Protein AF-A0A6B3ELW9-F1 (afdb_monomer_lite)

Structure (mmCIF, N/CA/C/O backbone):
data_AF-A0A6B3ELW9-F1
#
_entry.id   AF-A0A6B3ELW9-F1
#
loop_
_atom_site.group_PDB
_atom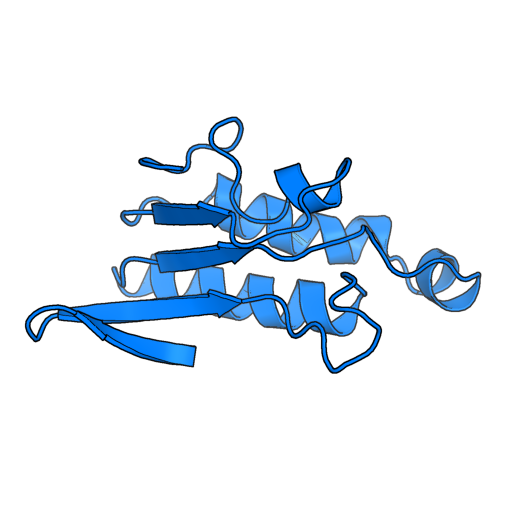_site.id
_atom_site.type_symbol
_atom_site.label_atom_id
_atom_site.label_alt_id
_atom_site.label_comp_id
_atom_site.label_asym_id
_atom_site.label_entity_id
_atom_site.label_seq_id
_atom_site.pdbx_PDB_ins_code
_atom_site.Cartn_x
_atom_site.Cartn_y
_atom_site.Cartn_z
_atom_site.occupancy
_atom_site.B_iso_or_equiv
_atom_site.auth_seq_id
_atom_site.auth_comp_id
_atom_site.auth_asym_id
_atom_site.auth_atom_id
_atom_site.pdbx_PDB_model_num
ATOM 1 N N . ALA A 1 1 ? -8.790 -5.563 0.815 1.00 96.19 1 ALA A N 1
ATOM 2 C CA . ALA A 1 1 ? -9.893 -6.512 1.103 1.00 96.19 1 ALA A CA 1
ATOM 3 C C . ALA A 1 1 ? -10.516 -6.145 2.442 1.00 96.19 1 ALA A C 1
ATOM 5 O O . ALA A 1 1 ? -9.832 -5.513 3.229 1.00 96.19 1 ALA A O 1
ATOM 6 N N . LEU A 1 2 ? -11.773 -6.503 2.710 1.00 98.25 2 LEU A N 1
ATOM 7 C CA . LEU A 1 2 ? -12.382 -6.281 4.028 1.00 98.25 2 LEU A CA 1
ATOM 8 C C . LEU A 1 2 ? -12.293 -7.556 4.870 1.00 98.25 2 LEU A C 1
ATOM 10 O O . LEU A 1 2 ? -12.479 -8.654 4.347 1.00 98.25 2 LEU A O 1
ATOM 14 N N . ALA A 1 3 ? -12.015 -7.397 6.158 1.00 98.38 3 ALA A N 1
ATOM 15 C CA . ALA A 1 3 ? -11.974 -8.468 7.145 1.00 98.38 3 ALA A CA 1
ATOM 16 C C . ALA A 1 3 ? -12.600 -7.991 8.465 1.00 98.38 3 ALA A C 1
ATOM 18 O O . ALA A 1 3 ? -13.144 -6.886 8.541 1.00 98.38 3 ALA A O 1
ATOM 19 N N . ARG A 1 4 ? -12.540 -8.831 9.504 1.00 98.31 4 ARG A N 1
ATOM 20 C CA . ARG A 1 4 ? -12.872 -8.426 10.870 1.00 98.31 4 ARG A CA 1
ATOM 21 C C . ARG A 1 4 ? -11.778 -8.822 11.850 1.00 98.31 4 ARG A C 1
ATOM 23 O O . ARG A 1 4 ? -11.275 -9.940 11.768 1.00 98.31 4 ARG A O 1
ATOM 30 N N . LEU A 1 5 ? -11.473 -7.930 12.785 1.00 97.00 5 LEU A N 1
ATOM 31 C CA . LEU A 1 5 ? -10.660 -8.203 13.969 1.00 97.00 5 LEU A CA 1
ATOM 32 C C . LEU A 1 5 ? -11.524 -7.919 15.192 1.00 97.00 5 LEU A C 1
ATOM 34 O O . LEU A 1 5 ? -12.087 -6.835 15.300 1.00 97.00 5 LEU A O 1
ATOM 38 N N . ASP A 1 6 ? -11.688 -8.918 16.057 1.00 96.94 6 ASP A N 1
ATOM 39 C CA . ASP A 1 6 ? -12.548 -8.833 17.248 1.00 96.94 6 ASP A CA 1
ATOM 40 C C . ASP A 1 6 ? -13.962 -8.275 16.956 1.00 96.94 6 ASP A C 1
ATOM 42 O O . ASP A 1 6 ? -14.493 -7.394 17.625 1.00 96.94 6 ASP A O 1
ATOM 46 N N . GLY A 1 7 ? -14.561 -8.730 15.851 1.00 96.56 7 GLY A N 1
ATOM 47 C CA . GLY A 1 7 ? -15.882 -8.275 15.401 1.00 96.56 7 GLY A CA 1
ATOM 48 C C . GLY A 1 7 ? -15.918 -6.902 14.709 1.00 96.56 7 GLY A C 1
ATOM 49 O O . GLY A 1 7 ? -16.906 -6.614 14.032 1.00 96.56 7 GLY A O 1
ATOM 50 N N . GLN A 1 8 ? -14.853 -6.098 14.779 1.00 97.25 8 GLN A N 1
ATOM 51 C CA . GLN A 1 8 ? -14.741 -4.799 14.103 1.00 97.25 8 GLN A CA 1
ATOM 52 C C . GLN A 1 8 ? -14.286 -4.960 12.654 1.00 97.25 8 GLN A C 1
ATOM 54 O O . GLN A 1 8 ? -13.407 -5.769 12.364 1.00 97.25 8 GLN A O 1
ATOM 59 N N . VAL A 1 9 ? -14.879 -4.202 11.728 1.00 98.50 9 VAL A N 1
ATOM 60 C CA . VAL A 1 9 ? -14.494 -4.228 10.306 1.00 98.50 9 VAL A CA 1
ATOM 61 C C . VAL A 1 9 ? -13.127 -3.577 10.130 1.00 98.50 9 VAL A C 1
ATOM 63 O O . VAL A 1 9 ? -12.899 -2.490 10.648 1.00 98.50 9 VAL A O 1
ATOM 66 N N . VAL A 1 10 ? -12.246 -4.217 9.361 1.00 98.56 10 VAL A N 1
ATOM 67 C CA . VAL A 1 10 ? -10.925 -3.676 9.014 1.00 98.56 10 VAL A CA 1
ATOM 68 C C . VAL A 1 10 ? -10.652 -3.788 7.517 1.00 98.56 10 VAL A C 1
ATOM 70 O O . VAL A 1 10 ? -11.059 -4.751 6.855 1.00 98.56 10 VAL A O 1
ATOM 73 N N . GLY A 1 11 ? -9.950 -2.798 6.976 1.00 98.75 11 GLY A N 1
ATOM 74 C CA . GLY A 1 11 ? -9.403 -2.808 5.629 1.00 98.75 11 GLY A CA 1
ATOM 75 C C . GLY A 1 11 ? -8.021 -3.446 5.620 1.00 98.75 11 GLY A C 1
ATOM 76 O O . GLY A 1 11 ? -7.154 -3.054 6.383 1.00 98.75 11 GLY A O 1
ATOM 77 N N . ILE A 1 12 ? -7.798 -4.420 4.743 1.00 98.75 12 ILE A N 1
ATOM 78 C CA . ILE A 1 12 ? -6.497 -5.065 4.544 1.00 98.75 12 ILE A CA 1
ATOM 79 C C . ILE A 1 12 ? -5.908 -4.628 3.205 1.00 98.75 12 ILE A C 1
ATOM 81 O O . ILE A 1 12 ? -6.514 -4.881 2.153 1.00 98.75 12 ILE A O 1
ATOM 85 N N . VAL A 1 13 ? -4.713 -4.043 3.233 1.00 98.75 13 VAL A N 1
ATOM 86 C CA . VAL A 1 13 ? -3.883 -3.795 2.047 1.00 98.75 13 VAL A CA 1
ATOM 87 C C . VAL A 1 13 ? -2.629 -4.649 2.167 1.00 98.75 13 VAL A C 1
ATOM 89 O O . VAL A 1 13 ? -1.960 -4.625 3.189 1.00 98.75 13 VAL A O 1
ATOM 92 N N . ALA A 1 14 ? -2.316 -5.445 1.148 1.00 98.69 14 ALA A N 1
ATOM 93 C CA . ALA A 1 14 ? -1.194 -6.375 1.215 1.00 98.69 14 ALA A CA 1
ATOM 94 C C . ALA A 1 14 ? -0.513 -6.520 -0.142 1.00 98.69 14 ALA A C 1
ATOM 96 O O . ALA A 1 14 ? -1.190 -6.600 -1.173 1.00 98.69 14 ALA A O 1
ATOM 97 N N . ASN A 1 15 ? 0.817 -6.609 -0.137 1.00 98.62 15 ASN A N 1
ATOM 98 C CA . ASN A 1 15 ? 1.557 -7.052 -1.316 1.00 98.62 15 ASN A CA 1
ATOM 99 C C . ASN A 1 15 ? 1.311 -8.554 -1.535 1.00 98.62 15 ASN A C 1
ATOM 101 O O . ASN A 1 15 ? 1.162 -9.309 -0.576 1.00 98.62 15 ASN A O 1
ATOM 105 N N . GLN A 1 16 ? 1.283 -9.000 -2.793 1.00 98.31 16 GLN A N 1
ATOM 106 C CA . GLN A 1 16 ? 1.150 -10.416 -3.147 1.00 98.31 16 GLN A CA 1
ATOM 107 C C . GLN A 1 16 ? 2.456 -10.908 -3.786 1.00 98.31 16 GLN A C 1
ATOM 109 O O . GLN A 1 16 ? 2.635 -10.747 -4.991 1.00 98.31 16 GLN A O 1
ATOM 114 N N . PRO A 1 17 ? 3.381 -11.518 -3.022 1.00 97.94 17 PRO A N 1
ATOM 115 C CA . PRO A 1 17 ? 4.684 -11.931 -3.541 1.00 97.94 17 PRO A CA 1
ATOM 116 C C . PRO A 1 17 ? 4.608 -12.985 -4.650 1.00 97.94 17 PRO A C 1
ATOM 118 O O . PRO A 1 17 ? 5.554 -13.111 -5.422 1.00 97.94 17 PRO A O 1
ATOM 121 N N . GLN A 1 18 ? 3.501 -13.731 -4.750 1.00 98.12 18 GLN A N 1
ATOM 122 C CA . GLN A 1 18 ? 3.280 -14.713 -5.817 1.00 98.12 18 GLN A CA 1
ATOM 123 C C . GLN A 1 18 ? 2.912 -14.069 -7.168 1.00 98.12 18 GLN A C 1
ATOM 125 O O . GLN A 1 18 ? 2.917 -14.757 -8.184 1.00 98.12 18 GLN A O 1
ATOM 130 N N . ALA A 1 19 ? 2.626 -12.761 -7.205 1.00 97.50 19 ALA A N 1
ATOM 131 C CA . ALA A 1 19 ? 2.321 -12.007 -8.419 1.00 97.50 19 ALA A CA 1
ATOM 132 C C . ALA A 1 19 ? 3.337 -10.870 -8.598 1.00 97.50 19 ALA A C 1
ATOM 134 O O . ALA A 1 19 ? 3.445 -9.988 -7.748 1.00 97.50 19 ALA A O 1
ATOM 135 N N . LEU A 1 20 ? 4.117 -10.910 -9.685 1.00 96.69 20 LEU A N 1
ATOM 136 C CA . LEU A 1 20 ? 5.167 -9.921 -9.992 1.00 96.69 20 LEU A CA 1
ATOM 137 C C . LEU A 1 20 ? 6.106 -9.630 -8.798 1.00 96.69 20 LEU A C 1
ATOM 139 O O . LEU A 1 20 ? 6.556 -8.507 -8.594 1.00 96.69 20 LEU A O 1
ATOM 143 N N . ALA A 1 21 ? 6.378 -10.639 -7.965 1.00 97.19 21 ALA A N 1
ATOM 144 C CA . ALA A 1 21 ? 7.183 -10.521 -6.748 1.00 97.19 21 ALA A CA 1
ATOM 145 C C . ALA A 1 21 ? 6.682 -9.489 -5.708 1.00 97.19 21 ALA A C 1
ATOM 147 O O . ALA A 1 21 ? 7.439 -9.151 -4.791 1.00 97.19 21 ALA A O 1
ATOM 148 N N . GLY A 1 22 ? 5.434 -9.017 -5.801 1.00 97.56 22 GLY A N 1
ATOM 149 C CA . GLY A 1 22 ? 4.848 -8.045 -4.874 1.00 97.56 22 GLY A CA 1
ATOM 150 C C . GLY A 1 22 ? 5.276 -6.592 -5.106 1.00 97.56 22 GLY A C 1
ATOM 151 O O . GLY A 1 22 ? 5.184 -5.794 -4.176 1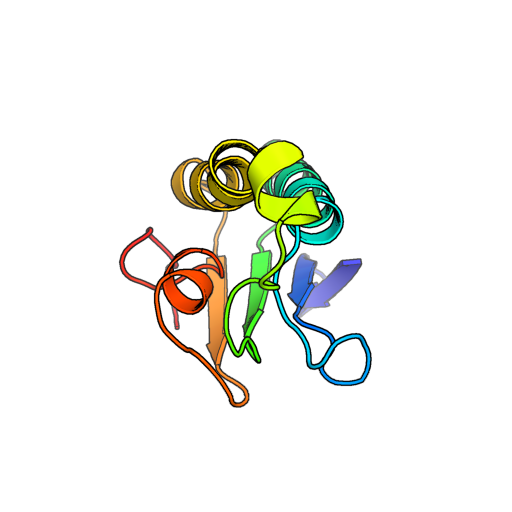.00 97.56 22 GLY A O 1
ATOM 152 N N . VAL A 1 23 ? 5.776 -6.251 -6.301 1.00 98.31 23 VAL A N 1
ATOM 153 C CA . VAL A 1 23 ? 6.093 -4.861 -6.690 1.00 98.31 23 VAL A CA 1
ATOM 154 C C . VAL A 1 23 ? 4.848 -3.967 -6.701 1.00 98.31 23 VAL A C 1
ATOM 156 O O . VAL A 1 23 ? 3.725 -4.448 -6.844 1.00 98.31 23 VAL A O 1
ATOM 159 N N . LEU A 1 24 ? 5.058 -2.655 -6.592 1.00 98.44 24 LEU A N 1
ATOM 160 C CA . LEU A 1 24 ? 4.040 -1.655 -6.911 1.00 98.44 24 LEU A CA 1
ATOM 161 C C . LEU A 1 24 ? 4.122 -1.260 -8.387 1.00 98.44 24 LEU A C 1
ATOM 163 O O . LEU A 1 24 ? 5.187 -0.904 -8.881 1.00 98.44 24 LEU A O 1
ATOM 167 N N . ASP A 1 25 ? 2.995 -1.267 -9.079 1.00 98.00 25 ASP A N 1
ATOM 168 C CA . ASP A 1 25 ? 2.840 -0.722 -10.428 1.00 98.00 25 ASP A CA 1
ATOM 169 C C . ASP A 1 25 ? 1.698 0.310 -10.449 1.00 98.00 25 ASP A C 1
ATOM 171 O O . ASP A 1 25 ? 1.118 0.638 -9.403 1.00 98.00 25 ASP A O 1
ATOM 175 N N . ILE A 1 26 ? 1.396 0.875 -11.620 1.00 98.38 26 ILE A N 1
ATOM 176 C CA . ILE A 1 26 ? 0.308 1.854 -11.782 1.00 98.38 26 ILE A CA 1
ATOM 177 C C . ILE A 1 26 ? -1.019 1.284 -11.264 1.00 98.38 26 ILE A C 1
ATOM 179 O O . ILE A 1 26 ? -1.680 1.917 -10.437 1.00 98.38 26 ILE A O 1
ATOM 183 N N . GLU A 1 27 ? -1.398 0.086 -11.710 1.00 98.25 27 GLU A N 1
ATOM 184 C CA . GLU A 1 27 ? -2.706 -0.497 -11.405 1.00 98.25 27 GLU A CA 1
ATOM 185 C C . GLU A 1 27 ? -2.849 -0.836 -9.917 1.00 98.25 27 GLU A C 1
ATOM 187 O O . GLU A 1 27 ? -3.863 -0.503 -9.296 1.00 98.25 27 GLU A O 1
ATOM 192 N N . ALA A 1 28 ? -1.825 -1.441 -9.310 1.00 98.25 28 ALA A N 1
ATOM 193 C CA . ALA A 1 28 ? -1.809 -1.756 -7.889 1.00 98.25 28 ALA A CA 1
ATOM 194 C C . ALA A 1 28 ? -1.842 -0.484 -7.033 1.00 98.25 28 ALA A C 1
ATOM 196 O O . ALA A 1 28 ? -2.576 -0.444 -6.041 1.00 98.25 28 ALA A O 1
ATOM 197 N N . SER A 1 29 ? -1.112 0.564 -7.436 1.00 98.44 29 SER A N 1
ATOM 198 C CA . SER A 1 29 ? -1.097 1.852 -6.733 1.00 98.44 29 SER A CA 1
ATOM 199 C C . SER A 1 29 ? -2.478 2.504 -6.737 1.00 98.44 29 SER A C 1
ATOM 201 O O . SER A 1 29 ? -2.974 2.906 -5.688 1.00 98.44 29 SER A O 1
ATOM 203 N N . GLU A 1 30 ? -3.146 2.571 -7.890 1.00 98.44 30 GLU A N 1
ATOM 204 C CA . GLU A 1 30 ? -4.484 3.165 -7.990 1.00 98.44 30 GLU A CA 1
ATOM 205 C C . GLU A 1 30 ? -5.558 2.350 -7.275 1.00 98.44 30 GLU A C 1
ATOM 207 O O . GLU A 1 30 ? -6.434 2.912 -6.607 1.00 98.44 30 GLU A O 1
ATOM 212 N N . LYS A 1 31 ? -5.483 1.022 -7.398 1.00 98.62 31 LYS A N 1
ATOM 213 C CA . LYS A 1 31 ? -6.378 0.091 -6.713 1.00 98.62 31 LYS A CA 1
ATOM 214 C C . LYS A 1 31 ? -6.284 0.263 -5.202 1.00 98.62 31 LYS A C 1
ATOM 216 O O . LYS A 1 31 ? -7.313 0.400 -4.540 1.00 98.62 31 LYS A O 1
ATOM 221 N 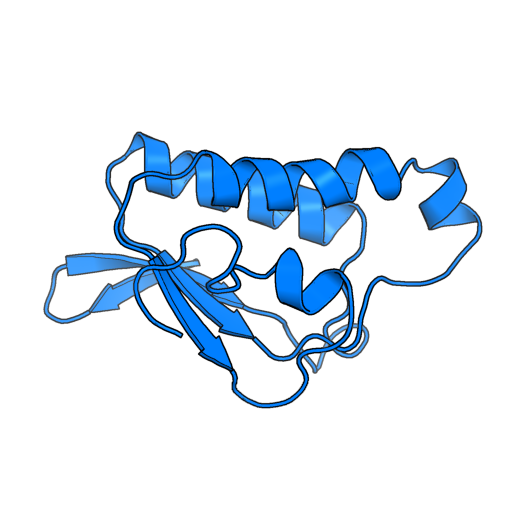N . ALA A 1 32 ? -5.068 0.251 -4.660 1.00 98.62 32 ALA A N 1
ATOM 222 C CA . ALA A 1 32 ? -4.851 0.420 -3.232 1.00 98.62 32 ALA A CA 1
ATOM 223 C C . ALA A 1 32 ? -5.242 1.833 -2.777 1.00 98.62 32 ALA A C 1
ATOM 225 O O . ALA A 1 32 ? -5.947 1.955 -1.782 1.00 98.62 32 ALA A O 1
ATOM 226 N N . ALA A 1 33 ? -4.899 2.879 -3.538 1.00 98.69 33 ALA A N 1
ATOM 227 C CA . ALA A 1 33 ? -5.209 4.264 -3.179 1.00 98.69 33 ALA A CA 1
ATOM 228 C C . ALA A 1 33 ? -6.716 4.487 -3.000 1.00 98.69 33 ALA A C 1
ATOM 230 O O . ALA A 1 33 ? -7.153 5.023 -1.984 1.00 98.69 33 ALA A O 1
ATOM 231 N N . ARG A 1 34 ? -7.529 4.016 -3.955 1.00 98.62 34 ARG A N 1
ATOM 232 C CA . ARG A 1 34 ? -8.995 4.113 -3.863 1.00 98.62 34 ARG A CA 1
ATOM 233 C C . ARG A 1 34 ? -9.563 3.289 -2.712 1.00 98.62 34 ARG A C 1
ATOM 235 O O . ARG A 1 34 ? -10.531 3.710 -2.088 1.00 98.62 34 ARG A O 1
ATOM 242 N N . PHE A 1 35 ? -8.981 2.122 -2.433 1.00 98.81 35 PHE A N 1
ATOM 243 C CA . PHE A 1 35 ? -9.408 1.291 -1.311 1.00 98.81 35 PHE A CA 1
ATOM 244 C C . PHE A 1 35 ? -9.105 1.958 0.037 1.00 98.81 35 PHE A C 1
ATOM 246 O O . PHE A 1 35 ? -9.987 2.005 0.886 1.00 98.81 35 PHE A O 1
ATOM 253 N N . VAL A 1 36 ? -7.910 2.533 0.204 1.00 98.75 36 VAL A N 1
ATOM 254 C CA . VAL A 1 36 ? -7.517 3.292 1.403 1.00 98.75 36 VAL A CA 1
ATOM 255 C C . VAL A 1 36 ? -8.446 4.486 1.614 1.00 98.75 36 VAL A C 1
ATOM 257 O O . VAL A 1 36 ? -8.999 4.634 2.696 1.00 98.75 36 VAL A O 1
ATOM 260 N N . GLN A 1 37 ? -8.699 5.279 0.568 1.00 98.69 37 GLN A N 1
ATOM 261 C CA . GLN A 1 37 ? -9.633 6.410 0.636 1.00 98.69 37 GLN A CA 1
ATOM 262 C C . GLN A 1 37 ? -11.054 5.980 1.011 1.00 98.69 37 GLN A C 1
ATOM 264 O O . GLN A 1 37 ? -11.732 6.682 1.753 1.00 98.69 37 GLN A O 1
ATOM 269 N N . MET A 1 38 ? -11.515 4.829 0.510 1.00 98.69 38 MET A N 1
ATOM 270 C CA . MET A 1 38 ? -12.815 4.276 0.888 1.00 98.69 38 MET A CA 1
ATOM 271 C C . MET A 1 38 ? -12.835 3.872 2.364 1.00 98.69 38 MET A C 1
ATOM 273 O O . MET A 1 38 ? -13.765 4.244 3.073 1.00 98.69 38 MET A O 1
ATOM 277 N N . CYS A 1 39 ? -11.815 3.155 2.842 1.00 98.75 39 CYS A N 1
ATOM 278 C CA . CYS A 1 39 ? -11.719 2.786 4.251 1.00 98.75 39 CYS A CA 1
ATOM 279 C C . CYS A 1 39 ? -11.712 4.022 5.157 1.00 98.75 39 CYS A C 1
ATOM 281 O O . CYS A 1 39 ? -12.496 4.077 6.101 1.00 98.75 39 CYS A O 1
ATOM 283 N N . ASP A 1 40 ? -10.910 5.030 4.819 1.00 98.69 40 ASP A N 1
ATOM 284 C CA . ASP A 1 40 ? -10.838 6.285 5.565 1.00 98.69 40 ASP A CA 1
ATOM 285 C C . ASP A 1 40 ? -12.186 7.027 5.589 1.00 98.69 40 ASP A C 1
ATOM 287 O O . ASP A 1 40 ? -12.703 7.346 6.658 1.00 98.69 40 ASP A O 1
ATOM 291 N N . ALA A 1 41 ? -12.837 7.189 4.431 1.00 98.62 41 ALA A N 1
ATOM 292 C CA . ALA A 1 41 ? -14.124 7.883 4.317 1.00 98.62 41 ALA A CA 1
ATOM 293 C C . ALA A 1 41 ? -15.260 7.238 5.135 1.00 98.62 41 ALA A C 1
ATOM 295 O O . ALA A 1 41 ? -16.218 7.919 5.504 1.00 98.62 41 ALA A O 1
ATOM 296 N N . PHE A 1 42 ? -15.171 5.934 5.412 1.00 98.50 42 PHE A N 1
ATOM 297 C CA . PHE A 1 42 ? -16.163 5.189 6.189 1.00 98.50 42 PHE A CA 1
ATOM 298 C C . PHE A 1 42 ? -15.675 4.794 7.589 1.00 98.50 42 PHE A C 1
ATOM 300 O O . PHE A 1 42 ? -16.310 3.962 8.236 1.00 98.50 42 PHE A O 1
ATOM 307 N N . ASN A 1 43 ? -14.599 5.414 8.085 1.00 98.44 43 ASN A N 1
ATOM 308 C CA . ASN A 1 43 ? -14.034 5.173 9.416 1.00 98.44 43 ASN A CA 1
ATOM 309 C C . ASN A 1 43 ? -13.630 3.707 9.666 1.00 98.44 43 ASN A C 1
ATOM 311 O O . ASN A 1 43 ? -13.781 3.188 10.772 1.00 98.44 43 ASN A O 1
ATOM 315 N N . ILE A 1 44 ? -13.147 3.020 8.633 1.00 98.75 44 ILE A N 1
ATOM 316 C CA . ILE A 1 44 ? -12.681 1.635 8.711 1.00 98.75 44 ILE A CA 1
ATOM 317 C C . ILE A 1 44 ? -11.164 1.650 8.962 1.00 98.75 44 ILE A C 1
ATOM 319 O O . ILE A 1 44 ? -10.428 2.104 8.083 1.00 98.75 44 ILE A O 1
ATOM 323 N N . PRO A 1 45 ? -10.674 1.123 10.103 1.00 98.50 45 PRO A N 1
ATOM 324 C CA . PRO A 1 45 ? -9.244 0.986 10.371 1.00 98.50 45 PRO A CA 1
ATOM 325 C C . PRO A 1 45 ? -8.535 0.154 9.306 1.00 98.50 45 PRO A C 1
ATOM 327 O O . PRO A 1 45 ? -9.116 -0.787 8.754 1.00 98.50 45 PRO A O 1
ATOM 330 N N . ILE A 1 46 ? -7.267 0.461 9.047 1.00 98.69 46 ILE A N 1
ATOM 331 C CA . ILE A 1 46 ? -6.483 -0.186 7.993 1.00 98.69 46 ILE A CA 1
ATOM 332 C C . ILE A 1 46 ? -5.331 -0.975 8.613 1.00 98.69 46 ILE A C 1
ATOM 334 O O . ILE A 1 46 ? -4.607 -0.481 9.473 1.00 98.69 46 ILE A O 1
ATOM 338 N N . VAL A 1 47 ? -5.162 -2.212 8.151 1.00 98.62 47 VAL A N 1
ATOM 339 C CA . VAL A 1 47 ? -3.986 -3.038 8.414 1.00 98.62 47 VAL A CA 1
ATOM 340 C C . VAL A 1 47 ? -3.245 -3.269 7.102 1.00 98.62 47 VAL A C 1
ATOM 342 O O . VAL A 1 47 ? -3.784 -3.858 6.156 1.00 98.62 47 VAL A O 1
ATOM 345 N N . THR A 1 48 ? -1.997 -2.825 7.061 1.00 98.69 48 THR A N 1
ATOM 346 C CA . THR A 1 48 ? -1.119 -2.928 5.901 1.00 98.69 48 THR A CA 1
ATOM 347 C C . THR A 1 48 ? -0.102 -4.048 6.122 1.00 98.69 48 THR A C 1
ATOM 349 O O . THR A 1 48 ? 0.640 -4.042 7.097 1.00 98.69 48 THR A O 1
ATOM 352 N N . LEU A 1 49 ? -0.057 -5.036 5.225 1.00 98.56 49 LEU A N 1
ATOM 353 C CA . LEU A 1 49 ? 0.875 -6.168 5.279 1.00 98.56 49 LEU A CA 1
ATOM 354 C C . LEU A 1 49 ? 1.962 -6.000 4.212 1.00 98.56 49 LEU A C 1
ATOM 356 O O . LEU A 1 49 ? 1.693 -6.141 3.013 1.00 98.56 49 LEU A O 1
ATOM 360 N N . LEU A 1 50 ? 3.187 -5.704 4.643 1.00 98.44 50 LEU A N 1
ATOM 361 C CA . LEU A 1 50 ? 4.273 -5.319 3.747 1.00 98.44 50 LEU A CA 1
ATOM 362 C C . LEU A 1 50 ? 5.158 -6.520 3.372 1.00 98.44 50 LEU A C 1
ATOM 364 O O . LEU A 1 50 ? 5.781 -7.154 4.226 1.00 98.44 50 LEU A O 1
ATOM 368 N N . ASP A 1 51 ? 5.271 -6.778 2.069 1.00 98.50 51 ASP A N 1
ATOM 369 C CA . ASP A 1 51 ? 6.344 -7.576 1.455 1.00 98.50 51 ASP A CA 1
ATOM 370 C C . ASP A 1 51 ? 6.656 -7.021 0.056 1.00 98.50 51 ASP A C 1
ATOM 372 O O . ASP A 1 51 ? 6.385 -7.645 -0.976 1.00 98.50 51 ASP A O 1
ATOM 376 N N . VAL A 1 52 ? 7.188 -5.797 0.026 1.00 98.38 52 VAL A N 1
ATOM 377 C CA . VAL A 1 52 ? 7.377 -4.998 -1.186 1.00 98.38 52 VAL A CA 1
ATOM 378 C C . VAL A 1 52 ? 8.865 -4.833 -1.530 1.00 98.38 52 VAL A C 1
ATOM 380 O O . VAL A 1 52 ? 9.643 -4.320 -0.721 1.00 98.38 52 VAL A O 1
ATOM 383 N N . PRO A 1 53 ? 9.307 -5.257 -2.730 1.00 98.19 53 PRO A N 1
ATOM 384 C CA . PRO A 1 53 ? 10.688 -5.064 -3.167 1.00 98.19 53 PRO A CA 1
ATOM 385 C C . PRO A 1 53 ? 10.956 -3.677 -3.776 1.00 98.19 53 PRO A C 1
ATOM 387 O O . PRO A 1 53 ? 12.114 -3.297 -3.908 1.00 98.19 53 PRO A O 1
ATOM 390 N N . GLY A 1 54 ? 9.919 -2.945 -4.193 1.00 98.00 54 GLY A N 1
ATOM 391 C CA . GLY A 1 54 ? 10.053 -1.703 -4.954 1.00 98.00 54 GLY A CA 1
ATOM 392 C C . GLY A 1 54 ? 8.882 -1.471 -5.909 1.00 98.00 54 GLY A C 1
ATOM 393 O O . GLY A 1 54 ? 7.871 -2.174 -5.848 1.00 98.00 54 GLY A O 1
ATOM 394 N N . PHE A 1 55 ? 9.046 -0.498 -6.804 1.00 98.00 55 PHE A N 1
ATOM 395 C CA . PHE A 1 55 ? 8.161 -0.295 -7.951 1.00 98.00 55 PHE A CA 1
ATOM 396 C C . PHE A 1 55 ? 8.605 -1.147 -9.147 1.00 98.00 55 PHE A C 1
ATOM 398 O O . PHE A 1 55 ? 9.787 -1.473 -9.269 1.00 98.00 55 PHE A O 1
ATOM 405 N N . LEU A 1 56 ? 7.665 -1.510 -10.021 1.00 97.56 56 LEU A N 1
ATOM 406 C CA . LEU A 1 56 ? 7.941 -2.229 -11.260 1.00 97.56 56 LEU A CA 1
ATOM 407 C C 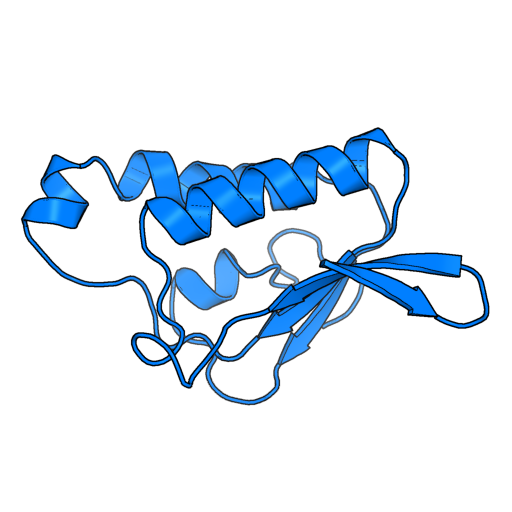. LEU A 1 56 ? 8.719 -1.314 -12.225 1.00 97.56 56 LEU A C 1
ATOM 409 O O . LEU A 1 56 ? 8.190 -0.273 -12.616 1.00 97.56 56 LEU A O 1
ATOM 413 N N . PRO A 1 57 ? 9.948 -1.671 -12.637 1.00 95.38 57 PRO A N 1
ATOM 414 C CA . PRO A 1 57 ? 10.677 -0.896 -13.631 1.00 95.38 57 PRO A CA 1
ATOM 415 C C . PRO A 1 57 ? 10.111 -1.135 -15.037 1.00 95.38 57 PRO A C 1
ATOM 417 O O . PRO A 1 57 ? 9.707 -2.248 -15.373 1.00 95.38 57 PRO A O 1
ATOM 420 N N . GLY A 1 58 ? 10.154 -0.114 -15.891 1.00 95.44 58 GLY A N 1
ATOM 421 C CA . GLY A 1 58 ? 9.838 -0.256 -17.312 1.00 95.44 58 GLY A CA 1
ATOM 422 C C . GLY A 1 58 ? 9.430 1.060 -17.964 1.00 95.44 58 GLY A C 1
ATOM 423 O O . GLY A 1 58 ? 8.785 1.893 -17.335 1.00 95.44 58 GLY A O 1
ATOM 424 N N . VAL A 1 59 ? 9.768 1.228 -19.245 1.00 97.19 59 VAL A N 1
ATOM 425 C CA . VAL A 1 59 ? 9.413 2.431 -20.024 1.00 97.19 59 VAL A CA 1
ATOM 426 C C . VAL A 1 59 ? 7.898 2.644 -20.054 1.00 97.19 59 VAL A C 1
ATOM 428 O O . VAL A 1 59 ? 7.438 3.775 -19.939 1.00 97.19 59 VAL A O 1
ATOM 431 N N . ASP A 1 60 ? 7.124 1.559 -20.120 1.00 96.44 60 ASP A N 1
ATOM 432 C CA . ASP A 1 60 ? 5.660 1.623 -20.110 1.00 96.44 60 ASP A CA 1
ATOM 433 C C . ASP A 1 60 ? 5.107 2.172 -18.786 1.00 96.44 60 ASP A C 1
ATOM 435 O O . ASP A 1 60 ? 4.125 2.909 -18.792 1.00 96.44 60 ASP A O 1
ATOM 439 N N . GLN A 1 61 ? 5.752 1.873 -17.651 1.00 97.56 61 GLN A N 1
ATOM 440 C CA . GLN A 1 61 ? 5.371 2.437 -16.350 1.00 97.56 61 GLN A CA 1
ATOM 441 C C . GLN A 1 61 ? 5.716 3.929 -16.285 1.00 97.56 61 GLN A C 1
ATOM 443 O O . GLN A 1 61 ? 4.896 4.738 -15.851 1.00 97.56 61 GLN A O 1
ATOM 448 N N . GLU A 1 62 ? 6.900 4.312 -16.762 1.00 97.44 62 GLU A N 1
ATOM 449 C CA . GLU A 1 62 ? 7.338 5.711 -16.781 1.00 97.44 62 GLU A CA 1
ATOM 450 C C . GLU A 1 62 ? 6.443 6.576 -17.680 1.00 97.44 62 GLU A C 1
ATOM 452 O O . GLU A 1 62 ? 5.882 7.575 -17.226 1.00 97.44 62 GLU A O 1
ATOM 457 N N . HIS A 1 63 ? 6.222 6.163 -18.932 1.00 97.00 63 HIS A N 1
ATOM 458 C CA . HIS A 1 63 ? 5.333 6.861 -19.868 1.00 97.00 63 HIS A CA 1
ATOM 459 C C . HIS A 1 63 ? 3.858 6.777 -19.461 1.00 97.00 63 HIS A C 1
ATOM 461 O O . HIS A 1 63 ? 3.100 7.714 -19.706 1.00 97.00 63 HIS A O 1
ATOM 467 N N . GLY A 1 64 ? 3.460 5.691 -18.795 1.00 96.56 64 GLY A N 1
ATOM 468 C CA . GLY A 1 64 ? 2.151 5.550 -18.161 1.00 96.56 64 GLY A CA 1
ATOM 469 C C . GLY A 1 64 ? 1.962 6.452 -16.938 1.00 96.56 64 GLY A C 1
ATOM 470 O O . GLY A 1 64 ? 0.856 6.543 -16.415 1.00 96.56 64 GLY A O 1
ATOM 471 N N . GLY A 1 65 ? 3.008 7.149 -16.482 1.00 96.75 65 GLY A N 1
ATOM 472 C CA . GLY A 1 65 ? 2.930 8.133 -15.409 1.00 96.75 65 GLY A CA 1
ATOM 473 C C . GLY A 1 65 ? 3.022 7.538 -14.006 1.00 96.75 65 GLY A C 1
ATOM 474 O O . GLY A 1 65 ? 2.380 8.061 -13.089 1.00 96.75 65 GLY A O 1
ATOM 475 N N . ILE A 1 66 ? 3.814 6.477 -13.805 1.00 97.62 66 ILE A N 1
ATOM 476 C CA . ILE A 1 66 ? 3.977 5.802 -12.505 1.00 97.62 66 ILE A CA 1
ATOM 477 C C . ILE A 1 66 ? 4.281 6.766 -11.355 1.00 97.62 66 ILE A C 1
ATOM 479 O O . ILE A 1 66 ? 3.780 6.566 -10.255 1.00 97.62 66 ILE A O 1
ATOM 483 N N . ILE A 1 67 ? 4.998 7.865 -11.601 1.00 96.94 67 ILE A N 1
ATOM 484 C CA . ILE A 1 67 ? 5.245 8.903 -10.590 1.00 96.94 67 ILE A CA 1
ATOM 485 C C . ILE A 1 67 ? 3.923 9.479 -10.058 1.00 96.94 67 ILE A C 1
ATOM 487 O O . ILE A 1 67 ? 3.699 9.527 -8.849 1.00 96.94 67 ILE A O 1
ATOM 491 N N . ARG A 1 68 ? 3.010 9.884 -10.950 1.00 97.12 68 ARG A N 1
ATOM 492 C CA . ARG A 1 68 ? 1.706 10.448 -10.570 1.00 97.12 68 ARG A CA 1
ATOM 493 C C . ARG A 1 68 ? 0.797 9.382 -9.968 1.00 97.12 68 ARG A C 1
ATOM 495 O O . ARG A 1 68 ? 0.092 9.671 -9.007 1.00 97.12 68 ARG A O 1
ATOM 502 N N . HIS A 1 69 ? 0.773 8.181 -10.541 1.00 96.88 69 HIS A N 1
ATOM 503 C CA . HIS A 1 69 ? -0.111 7.100 -10.098 1.00 96.88 69 HIS A CA 1
ATOM 504 C C . HIS A 1 69 ? 0.340 6.487 -8.765 1.00 96.88 69 HIS A C 1
ATOM 506 O O . HIS A 1 69 ? -0.481 6.335 -7.863 1.00 96.88 69 HIS A O 1
ATOM 512 N N . GLY A 1 70 ? 1.638 6.243 -8.591 1.00 95.69 70 GLY A N 1
ATOM 513 C CA . GLY A 1 70 ? 2.251 5.813 -7.334 1.00 95.69 70 GLY A CA 1
ATOM 514 C C . GLY A 1 70 ? 2.067 6.836 -6.212 1.00 95.69 70 GLY A C 1
ATOM 515 O O . GLY A 1 70 ? 1.705 6.470 -5.093 1.00 95.69 70 GLY A O 1
ATOM 516 N N . ALA A 1 71 ? 2.194 8.134 -6.519 1.00 97.75 71 ALA A N 1
ATOM 517 C CA . ALA A 1 71 ? 1.948 9.202 -5.549 1.00 97.75 71 ALA A CA 1
ATOM 518 C C . ALA A 1 71 ? 0.501 9.236 -5.021 1.00 97.75 71 ALA A C 1
ATOM 520 O O . ALA A 1 71 ? 0.280 9.736 -3.921 1.00 97.75 71 ALA A O 1
ATOM 521 N N . LYS A 1 72 ? -0.488 8.685 -5.745 1.00 98.31 72 LYS A N 1
ATOM 522 C CA . LYS A 1 72 ? -1.872 8.599 -5.240 1.00 98.31 72 LYS A CA 1
ATOM 523 C C . LYS A 1 72 ? -1.978 7.694 -4.018 1.00 98.31 72 LYS A C 1
ATOM 525 O O . LYS A 1 72 ? -2.745 8.015 -3.117 1.00 98.31 72 LYS A O 1
ATOM 530 N N . LEU A 1 73 ? -1.230 6.589 -3.981 1.00 98.44 73 LEU A N 1
ATOM 531 C CA . LEU A 1 73 ? -1.229 5.686 -2.829 1.00 98.44 73 LEU A CA 1
ATOM 532 C C . LEU A 1 73 ? -0.568 6.350 -1.620 1.00 98.44 73 LEU A C 1
ATOM 534 O O . LEU A 1 73 ? -1.133 6.329 -0.532 1.00 98.44 73 LEU A O 1
ATOM 538 N N . LEU A 1 74 ? 0.565 7.023 -1.838 1.00 98.31 74 LEU A N 1
ATOM 539 C CA . LEU A 1 74 ? 1.210 7.834 -0.805 1.00 98.31 74 LEU A CA 1
ATOM 540 C C . LEU A 1 74 ? 0.253 8.899 -0.259 1.00 98.31 74 LEU A C 1
ATOM 542 O O . LEU A 1 74 ? 0.082 9.013 0.948 1.00 98.31 74 LEU A O 1
ATOM 546 N N . TYR A 1 75 ? -0.408 9.645 -1.146 1.00 98.44 75 TYR A N 1
ATOM 547 C CA . TYR A 1 75 ? -1.386 10.656 -0.757 1.00 98.44 75 TYR A CA 1
ATOM 548 C C . TYR A 1 75 ? -2.557 10.051 0.024 1.00 98.44 75 TYR A C 1
ATOM 550 O O . TYR A 1 75 ? -2.968 10.622 1.026 1.00 98.44 75 TYR A O 1
ATOM 558 N N . ALA A 1 76 ? -3.075 8.896 -0.403 1.00 98.69 76 ALA A N 1
ATOM 559 C CA . ALA A 1 76 ? -4.173 8.220 0.278 1.00 98.69 76 ALA A CA 1
ATOM 560 C C . ALA A 1 76 ? -3.814 7.859 1.726 1.00 98.69 76 ALA A C 1
ATOM 562 O O . ALA A 1 76 ? -4.616 8.124 2.612 1.00 98.69 76 ALA A O 1
ATOM 563 N N . TYR A 1 77 ? -2.612 7.329 1.973 1.00 98.56 77 TYR A N 1
ATOM 564 C CA . TYR A 1 77 ? -2.151 7.051 3.335 1.00 98.56 77 TYR A CA 1
ATOM 565 C C . TYR A 1 77 ? -1.864 8.327 4.131 1.00 98.56 77 TYR A C 1
ATOM 567 O O . TYR A 1 77 ? -2.339 8.452 5.251 1.00 98.56 77 TYR A O 1
ATOM 575 N N . CYS A 1 78 ? -1.156 9.308 3.561 1.00 98.25 78 CYS A N 1
ATOM 576 C CA . CYS A 1 78 ? -0.871 10.570 4.256 1.00 98.25 78 CYS A CA 1
ATOM 577 C C . CYS A 1 78 ? -2.138 11.356 4.630 1.00 98.25 78 CYS A C 1
ATOM 579 O O . CYS A 1 78 ? -2.124 12.105 5.601 1.00 98.25 78 CYS A O 1
ATOM 581 N N . ASN A 1 79 ? -3.205 11.234 3.836 1.00 98.19 79 ASN A N 1
ATOM 582 C CA . ASN A 1 79 ? -4.476 11.905 4.087 1.00 98.19 79 ASN A CA 1
ATOM 583 C C . ASN A 1 79 ? -5.407 11.097 5.004 1.00 98.19 79 ASN A C 1
ATOM 585 O O . ASN A 1 79 ? -6.381 11.658 5.497 1.00 98.19 79 ASN A O 1
ATOM 589 N N . ALA A 1 80 ? -5.142 9.803 5.206 1.00 98.38 80 ALA A N 1
ATOM 590 C CA . ALA A 1 80 ? -5.976 8.955 6.041 1.00 98.38 80 ALA A CA 1
ATOM 591 C C . ALA A 1 80 ? -5.812 9.306 7.526 1.00 98.38 80 ALA A C 1
ATOM 593 O O . ALA A 1 80 ? -4.703 9.497 8.025 1.00 98.38 80 ALA A O 1
ATOM 594 N N . THR A 1 81 ? -6.941 9.357 8.227 1.00 98.31 81 THR A N 1
ATOM 595 C CA . THR A 1 81 ? -7.050 9.713 9.650 1.00 98.31 81 THR A CA 1
ATOM 596 C C . THR A 1 81 ? -7.606 8.581 10.511 1.00 98.31 81 THR A C 1
ATOM 598 O O . THR A 1 81 ? -7.573 8.665 11.738 1.00 98.31 81 THR A O 1
ATOM 601 N N . VAL A 1 82 ? -8.099 7.509 9.886 1.00 98.56 82 VAL A N 1
ATOM 602 C CA . VAL A 1 82 ? -8.439 6.258 10.575 1.00 98.56 82 VAL A CA 1
ATOM 603 C C . VAL A 1 82 ? -7.208 5.611 11.218 1.00 98.56 82 VAL A C 1
ATOM 605 O O . VAL A 1 82 ? -6.095 5.847 10.751 1.00 98.56 82 VAL A O 1
ATOM 608 N N . PRO A 1 83 ? -7.384 4.743 12.233 1.00 98.50 83 PRO A N 1
ATOM 609 C CA . PRO A 1 83 ? -6.271 3.988 12.794 1.00 98.50 83 PRO A CA 1
ATOM 610 C C . PRO A 1 83 ? -5.583 3.121 11.732 1.00 98.50 83 PRO A C 1
ATOM 612 O O . PRO A 1 83 ? -6.255 2.388 10.993 1.00 98.50 83 PRO A O 1
ATOM 615 N N . ARG A 1 84 ? -4.252 3.185 11.675 1.00 98.44 84 ARG A N 1
ATOM 616 C CA . ARG A 1 84 ? -3.406 2.483 10.703 1.00 98.44 84 ARG A CA 1
ATOM 617 C C . ARG A 1 84 ? -2.331 1.656 11.396 1.00 98.44 84 ARG A C 1
ATOM 619 O O . ARG A 1 84 ? -1.512 2.184 12.147 1.00 98.44 84 ARG A O 1
ATOM 626 N N . ILE A 1 85 ? -2.322 0.354 11.115 1.00 98.38 85 ILE A N 1
ATOM 627 C CA . ILE A 1 85 ? -1.308 -0.589 11.596 1.00 98.38 85 ILE A CA 1
ATOM 628 C C . ILE A 1 85 ? -0.568 -1.169 10.398 1.00 98.38 85 ILE A C 1
ATOM 630 O O . ILE A 1 85 ? -1.170 -1.811 9.540 1.00 98.38 85 ILE A O 1
ATOM 634 N N . SER A 1 86 ? 0.746 -1.032 10.398 1.00 98.12 86 SER A N 1
ATOM 635 C CA . SER A 1 86 ? 1.631 -1.651 9.423 1.00 98.12 86 SER A CA 1
ATOM 636 C C . SER A 1 86 ? 2.317 -2.864 10.025 1.00 98.12 86 SER A C 1
ATOM 638 O O . SER A 1 86 ? 2.689 -2.864 11.189 1.00 98.12 86 SER A O 1
ATOM 640 N N . LEU A 1 87 ? 2.466 -3.926 9.239 1.00 98.38 87 LEU A N 1
ATOM 641 C CA . LEU A 1 87 ? 3.182 -5.130 9.640 1.00 98.38 87 LEU A CA 1
ATOM 642 C C . LEU A 1 87 ? 4.136 -5.543 8.526 1.00 98.38 87 LEU A C 1
ATOM 644 O O . LEU A 1 87 ? 3.718 -5.994 7.455 1.00 98.38 87 LEU A O 1
ATOM 648 N N . ILE A 1 88 ? 5.434 -5.414 8.794 1.00 98.44 88 ILE A N 1
ATOM 649 C CA . ILE A 1 88 ? 6.478 -5.833 7.861 1.00 98.44 88 ILE A CA 1
ATOM 650 C C . ILE A 1 88 ? 6.672 -7.342 7.971 1.00 98.44 88 ILE A C 1
ATOM 652 O O . ILE A 1 88 ? 7.205 -7.846 8.955 1.00 98.44 88 ILE A O 1
ATOM 656 N N . LEU A 1 89 ? 6.253 -8.068 6.934 1.00 98.50 89 LEU A N 1
ATOM 657 C CA . LEU A 1 89 ? 6.383 -9.523 6.881 1.00 98.50 89 LEU A CA 1
ATOM 658 C C . LEU A 1 89 ? 7.755 -9.952 6.363 1.00 98.50 89 LEU A C 1
ATOM 660 O O . LEU A 1 89 ? 8.304 -10.955 6.817 1.00 98.50 89 LEU A O 1
ATOM 664 N N . ARG A 1 90 ? 8.293 -9.226 5.371 1.00 98.50 90 ARG A N 1
ATOM 665 C CA . ARG A 1 90 ? 9.587 -9.549 4.757 1.00 98.50 90 ARG A CA 1
ATOM 666 C C . ARG A 1 90 ? 10.254 -8.340 4.093 1.00 98.50 90 ARG A C 1
ATOM 668 O O . ARG A 1 90 ? 11.005 -7.635 4.755 1.00 98.50 90 ARG A O 1
ATOM 675 N N . LYS A 1 91 ? 10.056 -8.113 2.788 1.00 98.44 91 LYS A N 1
ATOM 676 C CA . LYS A 1 91 ? 10.754 -7.048 2.047 1.00 98.44 91 LYS A CA 1
ATOM 677 C C . LYS A 1 91 ? 10.110 -5.692 2.333 1.00 98.44 91 LYS A C 1
ATOM 679 O O . LYS A 1 91 ? 8.889 -5.556 2.285 1.00 98.44 91 LYS A O 1
ATOM 684 N N . ALA A 1 92 ? 10.945 -4.690 2.575 1.00 97.88 92 ALA A N 1
ATOM 685 C CA . ALA A 1 92 ? 10.533 -3.308 2.789 1.00 97.88 92 ALA A CA 1
ATOM 686 C C . ALA A 1 92 ? 11.637 -2.374 2.275 1.00 97.88 92 ALA A C 1
ATOM 688 O O . ALA A 1 92 ? 12.497 -1.932 3.035 1.00 97.88 92 ALA A O 1
ATOM 689 N N . TYR A 1 93 ? 11.658 -2.120 0.962 1.00 98.06 93 TYR A N 1
ATOM 690 C CA . TYR A 1 93 ? 12.751 -1.382 0.320 1.00 98.06 93 TYR A CA 1
ATOM 691 C C . TYR A 1 93 ? 12.320 -0.039 -0.282 1.00 98.06 93 TYR A C 1
ATOM 693 O O . TYR A 1 93 ? 11.288 0.074 -0.949 1.00 98.06 93 TYR A O 1
ATOM 701 N N . GLY A 1 94 ? 13.178 0.969 -0.098 1.00 97.00 94 GLY A N 1
ATOM 702 C CA . GLY A 1 94 ? 13.129 2.255 -0.797 1.00 97.00 94 GLY A CA 1
ATOM 703 C C . GLY A 1 94 ? 11.798 2.999 -0.671 1.00 97.00 94 GLY A C 1
ATOM 704 O O . GLY A 1 94 ? 11.116 2.935 0.349 1.00 97.00 94 GLY A O 1
ATOM 705 N N . GLY A 1 95 ? 11.418 3.711 -1.736 1.00 96.31 95 GLY A N 1
ATOM 706 C CA . GLY A 1 95 ? 10.171 4.480 -1.767 1.00 96.31 95 GLY A CA 1
ATOM 707 C C . GLY A 1 95 ? 8.915 3.617 -1.638 1.00 96.31 95 GLY A C 1
ATOM 708 O O . GLY A 1 95 ? 7.906 4.092 -1.132 1.00 96.31 95 GLY A O 1
ATOM 709 N N . ALA A 1 96 ? 8.973 2.341 -2.024 1.00 97.12 96 ALA A N 1
ATOM 710 C CA . ALA A 1 96 ? 7.825 1.451 -1.904 1.00 97.12 96 ALA A CA 1
ATOM 711 C C . ALA A 1 96 ? 7.513 1.097 -0.443 1.00 97.12 96 ALA A C 1
ATOM 713 O O . ALA A 1 96 ? 6.343 1.015 -0.092 1.00 97.12 96 ALA A O 1
ATOM 714 N N . TYR A 1 97 ? 8.529 0.970 0.422 1.00 98.06 97 TYR A N 1
ATOM 715 C CA . TYR A 1 97 ? 8.313 0.878 1.871 1.00 98.06 97 TYR A CA 1
ATOM 716 C C . TYR A 1 97 ? 7.591 2.115 2.409 1.00 98.06 97 TYR A C 1
ATOM 718 O O . TYR A 1 97 ? 6.614 1.980 3.137 1.00 98.06 97 TYR A O 1
ATOM 726 N N . ILE A 1 98 ? 8.034 3.310 2.002 1.00 97.62 98 ILE A N 1
ATOM 727 C CA . ILE A 1 98 ? 7.429 4.567 2.459 1.00 97.62 98 ILE A CA 1
ATOM 728 C C . ILE A 1 98 ? 5.950 4.619 2.063 1.00 97.62 98 ILE A C 1
ATOM 730 O O . ILE A 1 98 ? 5.097 4.885 2.904 1.00 97.62 98 ILE A O 1
ATOM 734 N N . VAL A 1 99 ? 5.664 4.322 0.791 1.00 97.75 99 VAL A N 1
ATOM 735 C CA . VAL A 1 99 ? 4.318 4.322 0.198 1.00 97.75 99 VAL A CA 1
ATOM 736 C C . VAL A 1 99 ? 3.409 3.259 0.821 1.00 97.75 99 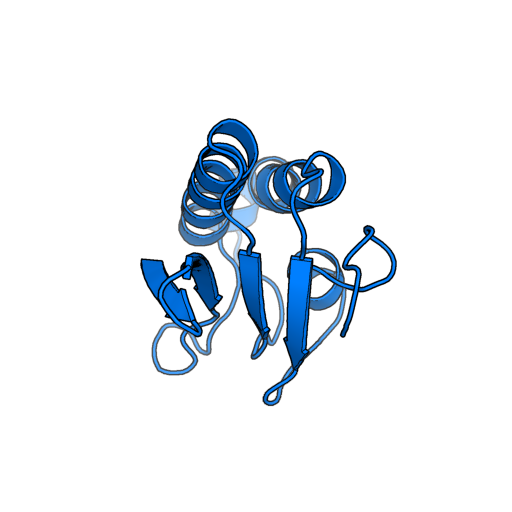VAL A C 1
ATOM 738 O O . VAL A 1 99 ? 2.206 3.478 0.908 1.00 97.75 99 VAL A O 1
ATOM 741 N N . MET A 1 100 ? 3.953 2.123 1.260 1.00 98.00 100 MET A N 1
ATOM 742 C CA . MET A 1 100 ? 3.202 1.049 1.916 1.00 98.00 100 MET A CA 1
ATOM 743 C C . MET A 1 100 ? 3.000 1.313 3.416 1.00 98.00 100 MET A C 1
ATOM 745 O O . MET A 1 100 ? 3.225 0.429 4.232 1.00 98.00 100 MET A O 1
ATOM 749 N N . ASP A 1 101 ? 2.531 2.513 3.765 1.00 97.69 101 ASP A N 1
ATOM 750 C CA . ASP A 1 101 ? 2.077 2.860 5.120 1.00 97.69 101 ASP A CA 1
ATOM 751 C C . ASP A 1 101 ? 3.186 2.862 6.193 1.00 97.69 101 ASP A C 1
ATOM 753 O O . ASP A 1 101 ? 3.023 2.375 7.307 1.00 97.69 101 ASP A O 1
ATOM 757 N N . SER A 1 102 ? 4.364 3.398 5.867 1.00 96.38 102 SER A N 1
ATOM 758 C CA . SER A 1 102 ? 5.449 3.519 6.853 1.00 96.38 102 SER A CA 1
ATOM 759 C C . SER A 1 102 ? 5.114 4.476 8.011 1.00 96.38 102 SER A C 1
ATOM 761 O O . SER A 1 102 ? 4.353 5.434 7.858 1.00 96.38 102 SER A O 1
ATOM 763 N N . GLN A 1 103 ? 5.773 4.296 9.160 1.00 95.31 103 GLN A N 1
ATOM 764 C CA 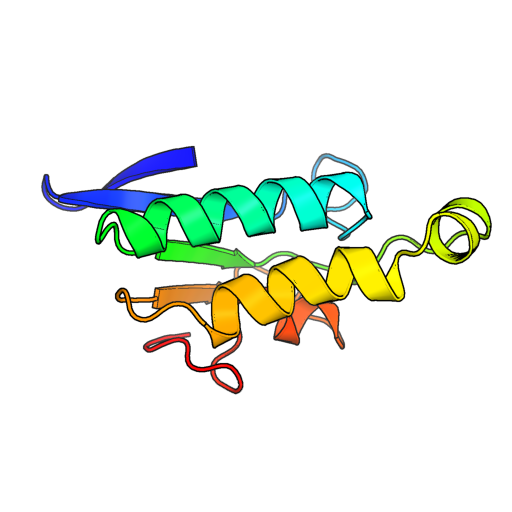. GLN A 1 103 ? 5.603 5.183 10.318 1.00 95.31 103 GLN A CA 1
ATOM 765 C C . GLN A 1 103 ? 5.891 6.665 10.002 1.00 95.31 103 GLN A C 1
ATOM 767 O O . GLN A 1 103 ? 5.256 7.557 10.560 1.00 95.31 103 GLN A O 1
ATOM 772 N N . SER A 1 104 ? 6.804 6.959 9.067 1.00 95.38 104 SER A N 1
ATOM 773 C CA . SER A 1 104 ? 7.130 8.341 8.681 1.00 95.38 104 SER A CA 1
ATOM 774 C C . SER A 1 104 ? 5.998 9.062 7.944 1.00 95.38 104 SER A C 1
ATOM 776 O O . SER A 1 104 ? 6.042 10.286 7.834 1.00 95.38 104 SER A O 1
ATOM 778 N N . ILE A 1 105 ? 4.984 8.331 7.469 1.00 96.44 105 ILE A N 1
ATOM 779 C CA . ILE A 1 105 ? 3.783 8.885 6.830 1.00 96.44 105 ILE A CA 1
ATOM 780 C C . ILE A 1 105 ? 2.525 8.733 7.700 1.00 96.44 105 ILE A C 1
ATOM 782 O O . ILE A 1 105 ? 1.397 8.842 7.212 1.00 96.44 105 ILE A O 1
ATOM 786 N N . GLY A 1 106 ? 2.722 8.506 9.002 1.00 95.12 106 GLY A N 1
ATOM 787 C CA . GLY A 1 106 ? 1.679 8.601 10.020 1.00 95.12 106 GLY A CA 1
ATOM 788 C C . GLY A 1 106 ? 0.959 7.298 10.357 1.00 95.12 106 GLY A C 1
ATOM 789 O O . GLY A 1 106 ? -0.132 7.374 10.914 1.00 95.12 106 GLY A O 1
ATOM 790 N N . ALA A 1 107 ? 1.517 6.129 10.024 1.00 97.06 107 ALA A N 1
ATOM 791 C CA . ALA A 1 107 ? 1.020 4.882 10.606 1.00 97.06 107 ALA A CA 1
ATOM 792 C C . ALA A 1 107 ? 1.189 4.920 12.134 1.00 97.06 107 ALA A C 1
ATOM 794 O O . ALA A 1 107 ? 2.253 5.298 12.632 1.00 97.06 107 ALA A O 1
ATOM 795 N N . ASP A 1 108 ? 0.149 4.530 12.872 1.00 97.94 108 ASP A N 1
ATOM 796 C CA . ASP A 1 108 ? 0.137 4.595 14.338 1.00 97.94 108 ASP A CA 1
ATOM 797 C C . ASP A 1 108 ? 1.069 3.545 14.957 1.00 97.94 108 ASP A C 1
ATOM 799 O O . ASP A 1 108 ? 1.685 3.770 16.001 1.00 97.94 108 ASP A O 1
ATOM 803 N N . LEU A 1 109 ? 1.178 2.391 14.294 1.00 97.12 109 LEU A N 1
ATOM 804 C CA . LEU A 1 109 ? 2.018 1.267 14.692 1.00 97.12 109 LEU A CA 1
ATOM 805 C C . LEU A 1 109 ? 2.643 0.617 13.451 1.00 97.12 109 LEU A C 1
ATOM 807 O O . LEU A 1 109 ? 1.976 0.479 12.427 1.00 97.12 109 LEU A O 1
ATOM 811 N N . THR A 1 110 ? 3.916 0.219 13.529 1.00 92.19 110 THR A N 1
ATOM 812 C CA . THR A 1 110 ? 4.642 -0.543 12.492 1.00 92.19 110 THR A CA 1
ATOM 813 C C . THR A 1 110 ? 5.395 -1.706 13.125 1.00 92.19 110 THR A C 1
ATOM 815 O O . THR A 1 110 ? 5.922 -1.498 14.242 1.00 92.19 110 THR A O 1
#

Radius of gyration: 13.2 Å; chains: 1; bounding box: 29×27×37 Å

pLDDT: mean 97.81, std 1.05, range [92.19, 98.81]

Foldseek 3Di:
DWDDDPNAIAAEAEFDCVPPRRADALVSLQVQLVSLLVCQVVLHEYEFEDDYQYHDDDPCRVVVPVVVSNVSLLVSLLVRDHAYEYDYPDDQDDVVNNSRNDVVSPHPYD

Sequence (110 aa):
ALARLDGQVVGIVANQPQALAGVLDIEASEKAARFVQMCDAFNIPIVTLLDVPGFLPGVDQEHGGIIRHGAKLLYAYCNATVPRISLILRKAYGGAYIVMDSQSIGADLT

Secondary structure (DSSP, 8-state):
-EEEETTEEEEEEE--TTTGGG-B-HHHHHHHHHHHHHHHHTT--EEEEEEE--BPP-HHHHHTTHHHHHHHHHHHHHH--S-EEEEEEEEE-HHHHHHTT-GGGT-SB-